Protein AF-A0A241VQU0-F1 (afdb_monomer_lite)

Sequence (97 aa):
MLIEFIQWITNLSDVANKSGFDTNIDIYENYFAKIDLDSKDYISQISFWENQNLYVAEILNIASGKTIYTQSGMYNGSSSFKDFFSVFLGILEIQIS

Structure (mmCIF, N/CA/C/O backbone):
data_AF-A0A241VQU0-F1
#
_entry.id   AF-A0A241VQU0-F1
#
loop_
_atom_site.group_PDB
_atom_site.id
_atom_site.type_symbol
_atom_site.label_atom_id
_atom_site.label_alt_id
_atom_site.label_comp_id
_atom_site.label_asym_id
_atom_site.label_entity_id
_atom_site.label_seq_id
_atom_site.pdbx_PDB_ins_code
_atom_site.Cartn_x
_atom_site.Cartn_y
_atom_site.Cartn_z
_atom_site.occupancy
_atom_site.B_iso_or_equiv
_atom_site.auth_seq_id
_atom_site.auth_comp_id
_atom_site.auth_asym_id
_atom_site.auth_atom_id
_atom_site.pdbx_PDB_model_num
ATOM 1 N N . MET A 1 1 ? 10.614 -0.716 -12.206 1.00 94.00 1 MET A N 1
ATOM 2 C CA . MET A 1 1 ? 9.931 0.035 -11.123 1.00 94.00 1 MET A CA 1
ATOM 3 C C . MET A 1 1 ? 9.481 -0.887 -10.000 1.00 94.00 1 MET A C 1
ATOM 5 O O . MET A 1 1 ? 9.557 -0.490 -8.843 1.0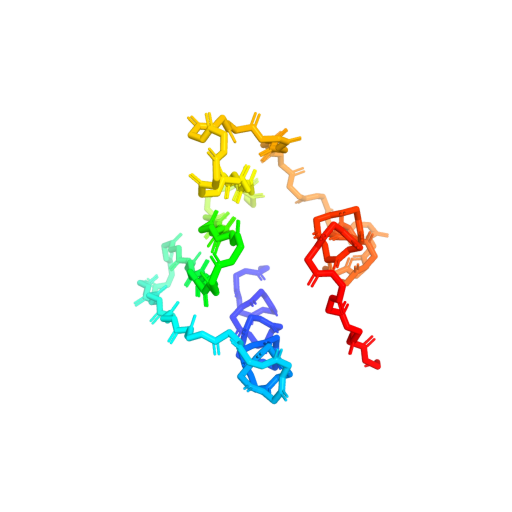0 94.00 1 MET A O 1
ATOM 9 N N . LEU A 1 2 ? 9.062 -2.123 -10.305 1.00 96.00 2 LEU A N 1
ATOM 10 C CA . LEU A 1 2 ? 8.632 -3.098 -9.301 1.00 96.00 2 LEU A CA 1
ATOM 11 C C . LEU A 1 2 ? 9.676 -3.351 -8.200 1.00 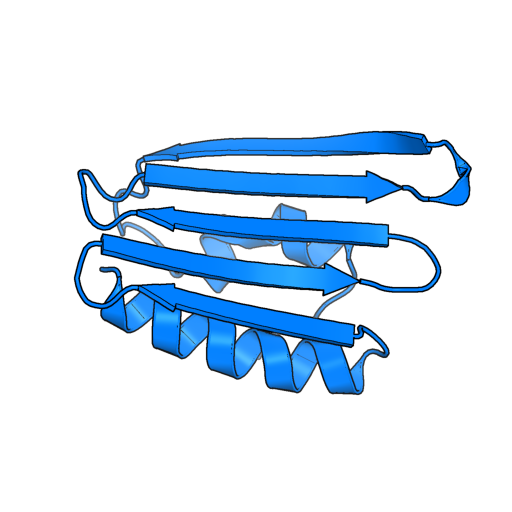96.00 2 LEU A C 1
ATOM 13 O O . LEU A 1 2 ? 9.300 -3.443 -7.042 1.00 96.00 2 LEU A O 1
ATOM 17 N N . ILE A 1 3 ? 10.976 -3.405 -8.517 1.00 96.00 3 ILE A N 1
ATOM 18 C CA . ILE A 1 3 ? 12.033 -3.589 -7.498 1.00 96.00 3 ILE A CA 1
ATOM 19 C C . ILE A 1 3 ? 12.035 -2.442 -6.473 1.00 96.00 3 ILE A C 1
ATOM 21 O O . ILE A 1 3 ? 12.093 -2.694 -5.272 1.00 96.00 3 ILE A O 1
ATOM 25 N N . GLU A 1 4 ? 11.932 -1.193 -6.932 1.00 96.00 4 GLU A N 1
ATOM 26 C CA . GLU A 1 4 ? 11.856 -0.018 -6.053 1.00 96.00 4 GLU A CA 1
ATOM 27 C C . GLU A 1 4 ? 10.573 -0.036 -5.219 1.00 96.00 4 GLU A C 1
ATOM 29 O O . GLU A 1 4 ? 10.597 0.280 -4.031 1.00 96.00 4 GLU A O 1
ATOM 34 N N . PHE A 1 5 ? 9.458 -0.462 -5.822 1.00 97.44 5 PHE A N 1
ATOM 35 C CA . PHE A 1 5 ? 8.199 -0.636 -5.108 1.00 97.44 5 PHE A CA 1
ATOM 36 C C . PHE A 1 5 ? 8.314 -1.711 -4.020 1.00 97.44 5 PHE A C 1
ATOM 38 O O . PHE A 1 5 ? 7.905 -1.461 -2.893 1.00 97.44 5 PHE A O 1
ATOM 45 N N . ILE A 1 6 ? 8.929 -2.864 -4.317 1.00 98.00 6 ILE A N 1
ATOM 46 C CA . ILE A 1 6 ? 9.171 -3.958 -3.360 1.00 98.00 6 ILE A CA 1
ATOM 47 C C . ILE A 1 6 ? 10.000 -3.463 -2.168 1.00 98.00 6 ILE A C 1
ATOM 49 O O . ILE A 1 6 ? 9.639 -3.698 -1.014 1.00 98.00 6 ILE A O 1
ATOM 53 N N . GLN A 1 7 ? 11.093 -2.743 -2.430 1.00 97.50 7 GLN A N 1
ATOM 54 C CA . GLN A 1 7 ? 11.921 -2.154 -1.374 1.00 97.50 7 GLN A CA 1
ATOM 55 C C . GLN A 1 7 ? 11.117 -1.170 -0.519 1.00 97.50 7 GLN A C 1
ATOM 57 O O . GLN A 1 7 ? 11.205 -1.188 0.711 1.00 97.50 7 GLN A O 1
ATOM 62 N N . TRP A 1 8 ? 10.297 -0.341 -1.164 1.00 97.75 8 TRP A N 1
ATOM 63 C CA . TRP A 1 8 ? 9.460 0.631 -0.480 1.00 97.75 8 TRP A CA 1
ATOM 64 C C . TRP A 1 8 ? 8.373 -0.022 0.386 1.00 97.75 8 TRP A C 1
ATOM 66 O O . TRP A 1 8 ? 8.270 0.337 1.558 1.00 97.75 8 TRP A O 1
ATOM 76 N N . ILE A 1 9 ? 7.616 -1.005 -0.123 1.00 97.94 9 ILE A N 1
ATOM 77 C CA . ILE A 1 9 ? 6.589 -1.699 0.676 1.00 97.94 9 ILE A CA 1
ATOM 78 C C . ILE A 1 9 ? 7.198 -2.512 1.823 1.00 97.94 9 ILE A C 1
ATOM 80 O O . ILE A 1 9 ? 6.577 -2.644 2.871 1.00 97.94 9 ILE A O 1
ATOM 84 N N . THR A 1 10 ? 8.432 -2.999 1.667 1.00 98.00 10 THR A N 1
ATOM 85 C CA . THR A 1 10 ? 9.154 -3.682 2.751 1.00 98.00 10 THR A CA 1
ATOM 86 C C . THR A 1 10 ? 9.442 -2.714 3.901 1.00 98.00 10 THR A C 1
ATOM 88 O O . THR A 1 10 ? 9.135 -3.016 5.050 1.00 98.00 10 THR A O 1
ATOM 91 N N . ASN A 1 11 ? 9.934 -1.507 3.598 1.00 97.50 11 ASN A N 1
ATOM 92 C CA . ASN A 1 11 ? 10.127 -0.460 4.607 1.00 97.50 11 ASN A CA 1
ATOM 93 C C . ASN A 1 11 ? 8.794 0.035 5.201 1.00 97.50 11 ASN A C 1
ATOM 95 O O . ASN A 1 11 ? 8.681 0.243 6.407 1.00 97.50 11 ASN A O 1
ATOM 99 N N . LEU A 1 12 ? 7.762 0.202 4.367 1.00 98.06 12 LEU A N 1
ATOM 100 C CA . LEU A 1 12 ? 6.418 0.562 4.823 1.00 98.06 12 LEU A CA 1
ATOM 101 C C . LEU A 1 12 ? 5.873 -0.469 5.815 1.00 98.06 12 LEU A C 1
ATOM 103 O O . LEU A 1 12 ? 5.331 -0.074 6.840 1.00 98.06 12 LEU A O 1
ATOM 107 N N . SER A 1 13 ? 6.057 -1.763 5.552 1.00 98.19 13 SER A N 1
ATOM 108 C CA . SER A 1 13 ? 5.642 -2.835 6.459 1.00 98.19 13 SER A CA 1
ATOM 109 C C . SER A 1 13 ? 6.288 -2.701 7.840 1.00 98.19 13 SER A C 1
ATOM 111 O O . SER A 1 13 ? 5.586 -2.724 8.851 1.00 98.19 13 SER A O 1
ATOM 113 N N . ASP A 1 14 ? 7.599 -2.455 7.908 1.00 97.25 14 ASP A N 1
ATOM 114 C CA . ASP A 1 14 ? 8.300 -2.250 9.182 1.00 97.25 14 ASP A CA 1
ATOM 115 C C . ASP A 1 14 ? 7.769 -1.039 9.966 1.00 97.25 14 ASP A C 1
ATOM 117 O O . ASP A 1 14 ? 7.708 -1.061 11.200 1.00 97.25 14 ASP A O 1
ATOM 121 N N . VAL A 1 15 ? 7.407 0.041 9.267 1.00 97.06 15 VAL A N 1
ATOM 122 C CA . VAL A 1 15 ? 6.835 1.252 9.876 1.00 97.06 15 VAL A CA 1
ATOM 123 C C . VAL A 1 15 ? 5.394 1.007 10.328 1.00 97.06 15 VAL A C 1
ATOM 125 O O . VAL A 1 15 ? 5.046 1.335 11.460 1.00 97.06 15 VAL A O 1
ATOM 128 N N . ALA A 1 16 ? 4.565 0.401 9.481 1.00 97.50 16 ALA A N 1
ATOM 129 C CA . ALA A 1 16 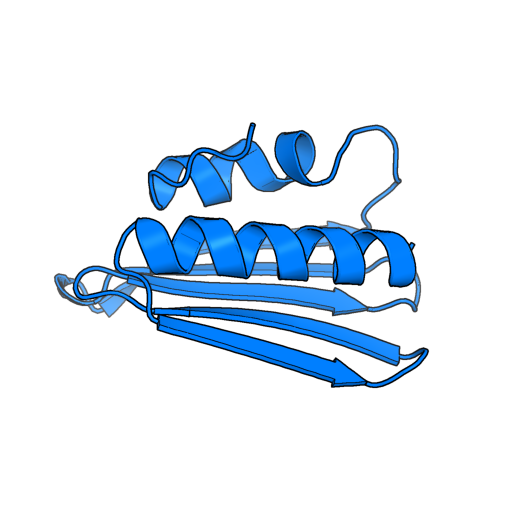? 3.159 0.138 9.759 1.00 97.50 16 ALA A CA 1
ATOM 130 C C . ALA A 1 16 ? 2.982 -0.835 10.936 1.00 97.50 16 ALA A C 1
ATOM 132 O O . ALA A 1 16 ? 2.175 -0.566 11.828 1.00 97.50 16 ALA A O 1
ATOM 133 N N . ASN A 1 17 ? 3.815 -1.880 11.016 1.00 97.38 17 ASN A N 1
ATOM 134 C CA . ASN A 1 17 ? 3.854 -2.799 12.157 1.00 97.38 17 ASN A CA 1
ATOM 135 C C . ASN A 1 17 ? 4.124 -2.068 13.483 1.00 97.38 17 ASN A C 1
ATOM 137 O O . ASN A 1 17 ? 3.481 -2.334 14.498 1.00 97.38 17 ASN A O 1
ATOM 141 N N . LYS A 1 18 ? 5.033 -1.082 13.487 1.00 95.94 18 LYS A N 1
ATOM 142 C CA . LYS A 1 18 ? 5.303 -0.248 14.677 1.00 95.94 18 LYS A CA 1
ATOM 143 C C . LYS A 1 18 ? 4.136 0.676 15.034 1.00 95.94 18 LYS A C 1
ATOM 145 O O . LYS A 1 18 ? 3.997 1.037 16.201 1.00 95.94 18 LYS A O 1
ATOM 150 N N . SER A 1 19 ? 3.305 1.029 14.057 1.00 94.56 19 SER A N 1
ATOM 151 C CA . SER A 1 19 ? 2.081 1.818 14.235 1.00 94.56 19 SER A CA 1
ATOM 152 C C . SER A 1 19 ? 0.844 0.973 14.575 1.00 94.56 19 SER A C 1
ATOM 154 O O . SER A 1 19 ? -0.247 1.525 14.698 1.00 94.56 19 SER A O 1
ATOM 156 N N . GLY A 1 20 ? 0.993 -0.343 14.767 1.00 95.88 20 GLY A N 1
ATOM 157 C CA . GLY A 1 20 ? -0.096 -1.229 15.187 1.00 95.88 20 GLY A CA 1
ATOM 158 C C . GLY A 1 20 ? -0.940 -1.804 14.048 1.00 95.88 20 GLY A C 1
ATOM 159 O O . GLY A 1 20 ? -2.061 -2.244 14.306 1.00 95.88 20 GLY A O 1
ATOM 160 N N . PHE A 1 21 ? -0.421 -1.798 12.819 1.00 98.12 21 PHE A N 1
ATOM 161 C CA . PHE A 1 21 ? -0.981 -2.580 11.719 1.00 98.12 21 PHE A CA 1
ATOM 162 C C . PHE A 1 21 ? -0.402 -3.998 11.729 1.00 98.12 21 PHE A C 1
ATOM 164 O O . PHE A 1 21 ? 0.756 -4.181 12.087 1.00 98.12 21 PHE A O 1
ATOM 171 N N . ASP A 1 22 ? -1.196 -4.979 11.322 1.00 98.38 22 ASP A N 1
ATOM 172 C CA . ASP A 1 22 ? -0.725 -6.271 10.835 1.00 98.38 22 ASP A CA 1
ATOM 173 C C . ASP A 1 22 ? -0.488 -6.155 9.327 1.00 98.38 22 ASP A C 1
ATOM 175 O O . ASP A 1 22 ? -1.276 -5.519 8.617 1.00 98.38 22 ASP A O 1
ATOM 179 N N . THR A 1 23 ? 0.615 -6.710 8.834 1.00 98.31 23 THR A N 1
ATOM 180 C CA . THR A 1 23 ? 1.027 -6.527 7.442 1.00 98.31 23 THR A CA 1
ATOM 181 C C . THR A 1 23 ? 1.339 -7.848 6.761 1.00 98.31 23 THR A C 1
ATOM 183 O O . THR A 1 23 ? 2.014 -8.722 7.306 1.00 98.31 23 THR A O 1
ATOM 186 N N . ASN A 1 24 ? 0.898 -7.971 5.511 1.00 98.62 24 ASN A N 1
ATOM 187 C CA . ASN A 1 24 ? 1.262 -9.083 4.641 1.00 98.62 24 ASN A CA 1
ATOM 188 C C . ASN A 1 24 ? 1.817 -8.544 3.323 1.00 98.62 24 ASN A C 1
ATOM 190 O O . ASN A 1 24 ? 1.250 -7.623 2.736 1.00 98.62 24 ASN A O 1
ATOM 194 N N . ILE A 1 25 ? 2.931 -9.108 2.857 1.00 98.50 25 ILE A N 1
ATOM 195 C CA . ILE A 1 25 ? 3.540 -8.748 1.576 1.00 98.50 25 ILE A CA 1
ATOM 196 C C . ILE A 1 25 ? 3.514 -9.972 0.665 1.00 98.50 25 ILE A C 1
ATOM 198 O O . ILE A 1 25 ? 4.156 -10.981 0.953 1.00 98.50 25 ILE A O 1
ATOM 202 N N . ASP A 1 26 ? 2.850 -9.831 -0.479 1.00 98.31 26 ASP A N 1
ATOM 203 C CA . ASP A 1 26 ? 2.852 -10.830 -1.542 1.00 98.31 26 ASP A CA 1
ATOM 204 C C . ASP A 1 26 ? 3.752 -10.348 -2.684 1.00 98.31 26 ASP A C 1
ATOM 206 O O . ASP A 1 26 ? 3.519 -9.287 -3.269 1.00 98.31 26 ASP A O 1
ATOM 210 N N . ILE A 1 27 ? 4.777 -11.130 -3.029 1.00 98.00 27 ILE A N 1
ATOM 211 C CA . ILE A 1 27 ? 5.692 -10.828 -4.137 1.00 98.00 27 ILE A CA 1
ATOM 212 C C . ILE A 1 27 ? 5.632 -11.961 -5.152 1.00 98.00 27 ILE A C 1
ATOM 214 O O . ILE A 1 27 ? 5.917 -13.115 -4.838 1.00 98.00 27 ILE A O 1
ATOM 218 N N . TYR A 1 28 ? 5.325 -11.601 -6.393 1.00 95.38 28 TYR A N 1
ATOM 219 C CA . TYR A 1 28 ? 5.431 -12.480 -7.547 1.00 95.38 28 TYR A CA 1
ATOM 220 C C . TYR A 1 28 ? 6.497 -11.901 -8.464 1.00 95.38 28 TYR A C 1
ATOM 222 O O . TYR A 1 28 ? 6.272 -10.901 -9.155 1.00 95.38 28 TYR A O 1
ATOM 230 N N . GLU A 1 29 ? 7.680 -12.515 -8.421 1.00 85.69 29 GLU A N 1
ATOM 231 C CA . GLU A 1 29 ? 8.872 -12.031 -9.115 1.00 85.69 29 GLU A CA 1
ATOM 232 C C . GLU A 1 29 ? 8.573 -11.680 -10.578 1.00 85.69 29 GLU A C 1
ATOM 234 O O . GLU A 1 29 ? 7.985 -12.465 -11.322 1.00 85.69 29 GLU A O 1
ATOM 239 N N . ASN A 1 30 ? 8.994 -10.481 -10.991 1.00 87.88 30 ASN A N 1
ATOM 240 C CA . ASN A 1 30 ? 8.816 -9.932 -12.342 1.00 87.88 30 ASN A CA 1
ATOM 241 C C . ASN A 1 30 ? 7.360 -9.726 -12.806 1.00 87.88 30 ASN A C 1
ATOM 243 O O . ASN A 1 30 ? 7.150 -9.407 -13.976 1.00 87.88 30 ASN A O 1
ATOM 247 N N . TYR A 1 31 ? 6.360 -9.880 -11.930 1.00 94.62 31 TYR A N 1
ATOM 248 C CA . TYR A 1 31 ? 4.953 -9.701 -12.296 1.00 94.62 31 TYR A CA 1
ATOM 249 C C . TYR A 1 31 ? 4.256 -8.625 -11.460 1.00 94.62 31 TYR A C 1
ATOM 251 O O . TYR A 1 31 ? 3.832 -7.606 -12.014 1.00 94.62 31 TYR A O 1
ATOM 259 N N . PHE A 1 32 ? 4.156 -8.811 -10.143 1.00 96.62 32 PHE A N 1
ATOM 260 C CA . PHE A 1 32 ? 3.534 -7.829 -9.255 1.00 96.62 32 PHE A CA 1
ATOM 261 C C . PHE A 1 32 ? 4.018 -7.972 -7.815 1.00 96.62 32 PHE A C 1
ATOM 263 O O . PHE A 1 32 ? 4.554 -9.008 -7.419 1.00 96.62 32 PHE A O 1
ATOM 270 N N . ALA A 1 33 ? 3.787 -6.931 -7.026 1.00 98.38 33 ALA A N 1
ATOM 271 C CA . ALA A 1 33 ? 3.883 -6.991 -5.579 1.00 98.38 33 ALA A CA 1
ATOM 272 C C . ALA A 1 33 ? 2.680 -6.291 -4.950 1.00 98.38 33 ALA A C 1
ATOM 274 O O . ALA A 1 33 ? 2.111 -5.358 -5.527 1.00 98.38 33 ALA A O 1
ATOM 275 N N . LYS A 1 34 ? 2.291 -6.751 -3.767 1.00 98.62 34 LYS A N 1
ATOM 276 C CA . LYS A 1 34 ? 1.188 -6.204 -2.986 1.00 98.62 34 LYS A CA 1
ATOM 277 C C . LYS A 1 34 ? 1.590 -6.126 -1.520 1.00 98.62 34 LYS A C 1
ATOM 279 O O . LYS A 1 34 ? 2.307 -6.996 -1.034 1.00 98.62 34 LYS A O 1
ATOM 284 N N . ILE A 1 35 ? 1.100 -5.102 -0.837 1.00 98.75 35 ILE A N 1
ATOM 285 C CA . ILE A 1 35 ? 1.073 -5.037 0.621 1.00 98.75 35 ILE A CA 1
ATOM 286 C C . ILE A 1 35 ? -0.371 -4.897 1.093 1.00 98.75 35 ILE A C 1
ATOM 288 O O . ILE A 1 35 ? -1.101 -4.050 0.576 1.00 98.75 35 ILE A O 1
ATOM 292 N N . ASP A 1 36 ? -0.749 -5.719 2.065 1.00 98.75 36 ASP A N 1
ATOM 293 C CA . ASP A 1 36 ? -1.961 -5.581 2.866 1.00 98.75 36 ASP A CA 1
ATOM 294 C C . ASP A 1 36 ? -1.577 -4.975 4.228 1.00 98.75 36 ASP A C 1
ATOM 296 O O . ASP A 1 36 ? -0.522 -5.297 4.785 1.00 98.75 36 ASP A O 1
ATOM 300 N N . LEU A 1 37 ? -2.406 -4.064 4.732 1.00 98.50 37 LEU A N 1
ATOM 301 C CA . LEU A 1 37 ? -2.218 -3.305 5.965 1.00 98.50 37 LEU A CA 1
ATOM 302 C C . LEU A 1 37 ? -3.546 -3.301 6.734 1.00 98.50 37 LEU A C 1
ATOM 304 O O . LEU A 1 37 ? -4.463 -2.537 6.401 1.00 98.50 37 LEU A O 1
ATOM 308 N N . ASP A 1 38 ? -3.623 -4.114 7.782 1.00 97.88 38 ASP A N 1
ATOM 309 C CA . ASP A 1 38 ? -4.831 -4.316 8.576 1.00 97.88 38 ASP A CA 1
ATOM 310 C C . ASP A 1 38 ? -4.661 -3.757 9.987 1.00 97.88 38 ASP A C 1
ATOM 312 O O . ASP A 1 38 ? -3.642 -3.934 10.641 1.00 97.88 38 ASP A O 1
ATOM 316 N N . SER A 1 39 ? -5.675 -3.071 10.495 1.00 97.56 39 SER A N 1
ATOM 317 C CA . SER A 1 39 ? -5.719 -2.583 11.872 1.00 97.56 39 SER A CA 1
ATOM 318 C C . SER A 1 39 ? -7.121 -2.758 12.447 1.00 97.56 39 SER A C 1
ATOM 320 O O . SER A 1 39 ? -8.032 -3.264 11.796 1.00 97.56 39 SER A O 1
ATOM 322 N N . LYS A 1 40 ? -7.330 -2.298 13.683 1.00 97.00 40 LYS A N 1
ATOM 323 C CA . LYS A 1 40 ? -8.664 -2.286 14.303 1.00 97.00 40 LYS A CA 1
ATOM 324 C C . LYS A 1 40 ? -9.675 -1.396 13.555 1.00 97.00 40 LYS A C 1
ATOM 326 O O . LYS A 1 40 ? -10.876 -1.619 13.680 1.00 97.00 40 LYS A O 1
ATOM 331 N N . ASP A 1 41 ? -9.194 -0.382 12.830 1.00 97.75 41 ASP A N 1
ATOM 332 C CA . ASP A 1 41 ? -10.030 0.655 12.212 1.00 97.75 41 ASP A CA 1
ATOM 333 C C . ASP A 1 41 ? -10.136 0.490 10.686 1.00 97.75 41 ASP A C 1
ATOM 335 O O . ASP A 1 41 ? -11.157 0.859 10.089 1.00 97.75 41 ASP A O 1
ATOM 339 N N . TYR A 1 42 ? -9.107 -0.089 10.057 1.00 98.19 42 TYR A N 1
ATOM 340 C CA . TYR A 1 42 ? -8.953 -0.132 8.604 1.00 98.19 42 TYR A CA 1
ATOM 341 C C . TYR A 1 42 ? -8.490 -1.498 8.097 1.00 98.19 42 TYR A C 1
ATOM 343 O O . TYR A 1 42 ? -7.640 -2.125 8.719 1.00 98.19 42 TYR A O 1
ATOM 351 N N . ILE A 1 43 ? -8.999 -1.886 6.929 1.00 98.31 43 ILE A N 1
ATOM 352 C CA . ILE A 1 43 ? -8.410 -2.903 6.045 1.00 98.31 43 ILE A CA 1
ATOM 353 C C . ILE A 1 43 ? -7.942 -2.153 4.805 1.00 98.31 43 ILE A C 1
ATOM 355 O O . ILE A 1 43 ? -8.717 -1.385 4.225 1.00 98.31 43 ILE A O 1
ATOM 359 N N . SER A 1 44 ? -6.685 -2.311 4.407 1.00 98.62 44 SER A N 1
ATOM 360 C CA . SER A 1 44 ? -6.143 -1.537 3.290 1.00 98.62 44 SER A CA 1
ATOM 361 C C . SER A 1 44 ? -5.073 -2.280 2.514 1.00 98.62 44 SER A C 1
ATOM 363 O O . SER A 1 44 ? -4.438 -3.193 3.027 1.00 98.62 44 SER A O 1
ATOM 365 N N . GLN A 1 45 ? -4.881 -1.890 1.257 1.00 98.75 45 GLN A N 1
ATOM 366 C CA . GLN A 1 45 ? -3.906 -2.535 0.387 1.00 98.75 45 GLN A CA 1
ATOM 367 C C . GLN A 1 45 ? -3.328 -1.582 -0.656 1.00 98.75 45 GLN A C 1
ATOM 369 O O . GLN A 1 45 ? -3.987 -0.631 -1.087 1.00 98.75 45 GLN A O 1
ATOM 374 N N . ILE A 1 46 ? -2.120 -1.903 -1.120 1.00 98.69 46 ILE A N 1
ATOM 375 C C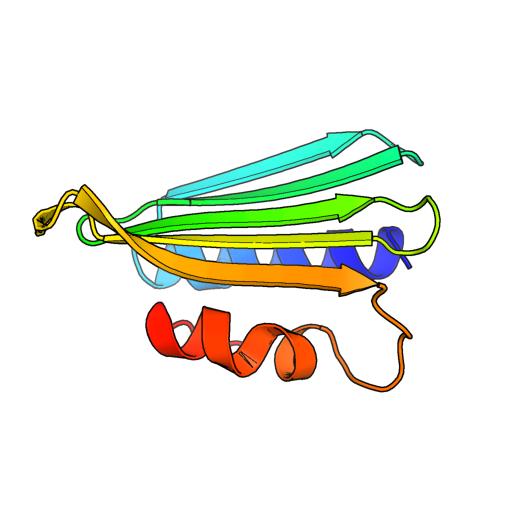A . ILE A 1 46 ? -1.513 -1.335 -2.327 1.00 98.69 46 ILE A CA 1
ATOM 376 C C . ILE A 1 46 ? -0.984 -2.487 -3.179 1.00 98.69 46 ILE A C 1
ATOM 378 O O . ILE A 1 46 ? -0.152 -3.264 -2.723 1.00 98.69 46 ILE A O 1
ATOM 382 N N . SER A 1 47 ? -1.440 -2.577 -4.425 1.00 98.50 47 SER A N 1
ATOM 383 C CA . SER A 1 47 ? -0.941 -3.509 -5.442 1.00 98.50 47 SER A CA 1
ATOM 384 C C . SER A 1 47 ? -0.242 -2.746 -6.561 1.00 98.50 47 SER A C 1
ATOM 386 O O . SER A 1 47 ? -0.726 -1.695 -6.986 1.00 98.50 47 SER A O 1
ATOM 388 N N . PHE A 1 48 ? 0.863 -3.291 -7.065 1.00 98.44 48 PHE A N 1
ATOM 389 C CA . PHE A 1 48 ? 1.638 -2.725 -8.166 1.00 98.44 48 PHE A CA 1
ATOM 390 C C . PHE A 1 48 ? 2.076 -3.819 -9.140 1.00 98.44 48 PHE A C 1
ATOM 392 O O . PHE A 1 48 ? 2.696 -4.802 -8.731 1.00 98.44 48 PHE A O 1
ATOM 399 N N . TRP A 1 49 ? 1.809 -3.630 -10.430 1.00 97.94 49 TRP A N 1
ATOM 400 C CA . TRP A 1 49 ? 2.168 -4.554 -11.506 1.00 97.94 49 TRP A CA 1
ATOM 401 C C . TRP A 1 49 ? 3.280 -3.962 -12.372 1.00 97.94 49 TRP A C 1
ATOM 403 O O . TRP A 1 49 ? 3.205 -2.805 -12.785 1.00 97.94 49 TRP A O 1
ATOM 413 N N . GLU A 1 50 ? 4.287 -4.771 -12.714 1.00 94.69 50 GLU A N 1
ATOM 414 C CA . GLU A 1 50 ? 5.392 -4.329 -13.585 1.00 94.69 50 GLU A CA 1
ATOM 415 C C . GLU A 1 50 ? 4.890 -3.995 -15.001 1.00 94.69 50 GLU A C 1
ATOM 417 O O . GLU A 1 50 ? 5.411 -3.096 -15.660 1.00 94.69 50 GLU A O 1
ATOM 422 N N . ASN A 1 51 ? 3.824 -4.660 -15.464 1.00 91.75 51 ASN A N 1
ATOM 423 C CA . ASN A 1 51 ? 3.201 -4.330 -16.742 1.00 91.75 51 ASN A CA 1
ATOM 424 C C . ASN A 1 51 ? 2.595 -2.918 -16.696 1.00 91.75 51 ASN A C 1
ATOM 426 O O . ASN A 1 51 ? 1.570 -2.696 -16.054 1.00 91.75 51 ASN A O 1
ATOM 430 N N . GLN A 1 52 ? 3.228 -1.984 -17.408 1.00 92.81 52 GLN A N 1
ATOM 431 C CA . GLN A 1 52 ? 2.843 -0.568 -17.489 1.00 92.81 52 GLN A CA 1
ATOM 432 C C . GLN A 1 52 ? 2.834 0.177 -16.143 1.00 92.81 52 GLN A C 1
ATOM 434 O O . GLN A 1 52 ? 2.204 1.230 -16.042 1.00 92.81 52 GLN A O 1
ATOM 439 N N . ASN A 1 53 ? 3.548 -0.326 -15.125 1.00 95.81 53 ASN A N 1
ATOM 440 C CA . ASN A 1 53 ? 3.593 0.277 -13.787 1.00 95.81 53 ASN A CA 1
ATOM 441 C C . ASN A 1 53 ? 2.188 0.557 -13.222 1.00 95.81 53 ASN A C 1
ATOM 443 O O . ASN A 1 53 ? 1.932 1.622 -12.648 1.00 95.81 53 ASN A O 1
ATOM 447 N N . LEU A 1 54 ? 1.245 -0.354 -13.470 1.00 97.56 54 LEU A N 1
ATOM 448 C CA . LEU A 1 54 ? -0.128 -0.202 -13.005 1.00 97.56 54 LEU A CA 1
ATOM 449 C C . LEU A 1 54 ? -0.179 -0.336 -11.487 1.00 97.56 54 LEU A C 1
ATOM 451 O O . LEU A 1 54 ? 0.575 -1.113 -10.905 1.00 97.56 54 LEU A O 1
ATOM 455 N N . TYR A 1 55 ? -1.097 0.382 -10.852 1.00 98.25 55 TYR A N 1
ATOM 456 C CA . TYR A 1 55 ? -1.319 0.269 -9.418 1.00 98.25 55 TYR A CA 1
ATOM 457 C C . TYR A 1 55 ? -2.797 0.362 -9.047 1.00 98.25 55 TYR A C 1
ATOM 459 O O . TYR A 1 55 ? -3.613 0.938 -9.775 1.00 98.25 55 TYR A O 1
ATOM 467 N N . VAL A 1 56 ? -3.107 -0.176 -7.870 1.00 98.50 56 VAL A N 1
ATOM 468 C CA . VAL A 1 56 ? -4.379 -0.018 -7.164 1.00 98.50 56 VAL A CA 1
ATOM 469 C C . VAL A 1 56 ? -4.068 0.182 -5.684 1.00 98.50 56 VAL A C 1
ATOM 471 O O . VAL A 1 56 ? -3.266 -0.560 -5.125 1.00 98.50 56 VAL A O 1
ATOM 474 N N . ALA A 1 57 ? -4.708 1.158 -5.051 1.00 98.62 57 ALA A N 1
ATOM 475 C CA . ALA A 1 57 ? -4.666 1.389 -3.614 1.00 98.62 57 ALA A CA 1
ATOM 476 C C . ALA A 1 57 ? -6.093 1.564 -3.078 1.00 98.62 57 ALA A C 1
ATOM 478 O O . ALA A 1 57 ? -6.897 2.279 -3.681 1.00 98.62 57 ALA A O 1
ATOM 479 N N . GLU A 1 58 ? -6.412 0.915 -1.962 1.00 98.81 58 GLU A N 1
ATOM 480 C CA . GLU A 1 58 ? -7.758 0.911 -1.378 1.00 98.81 58 GLU A CA 1
ATOM 481 C C . GLU A 1 58 ? -7.710 0.932 0.153 1.00 98.81 58 GLU A C 1
ATOM 483 O O . GLU A 1 58 ? -6.853 0.289 0.754 1.00 98.81 58 GLU A O 1
ATOM 488 N N . ILE A 1 59 ? -8.649 1.656 0.773 1.00 98.75 59 ILE A N 1
ATOM 489 C CA . ILE A 1 59 ? -8.877 1.650 2.223 1.00 98.75 59 ILE A CA 1
ATOM 490 C C . ILE A 1 59 ? -10.365 1.432 2.502 1.00 98.75 59 ILE A C 1
ATOM 492 O O . ILE A 1 59 ? -11.218 2.224 2.083 1.00 98.75 59 ILE A O 1
ATOM 496 N N . LEU A 1 60 ? -10.660 0.397 3.281 1.00 98.69 60 LEU A N 1
ATOM 497 C CA . LEU A 1 60 ? -11.962 0.081 3.849 1.00 98.69 60 LEU A CA 1
ATOM 498 C C . LEU A 1 60 ? -11.977 0.470 5.333 1.00 98.69 60 LEU A C 1
ATOM 500 O O . LEU A 1 60 ? -11.119 0.044 6.101 1.00 98.69 60 LEU A O 1
ATOM 504 N N . ASN A 1 61 ? -12.976 1.242 5.762 1.00 98.25 61 ASN A N 1
ATOM 505 C CA . ASN A 1 61 ? -13.213 1.497 7.182 1.00 98.25 61 ASN A CA 1
ATOM 506 C C . ASN A 1 61 ? -14.085 0.384 7.783 1.00 98.25 61 ASN A C 1
ATOM 508 O O . ASN A 1 61 ? -15.222 0.185 7.348 1.00 98.25 61 ASN A O 1
ATOM 512 N N . ILE A 1 62 ? -13.576 -0.300 8.810 1.00 97.75 62 ILE A N 1
ATOM 513 C CA . ILE A 1 62 ? -14.220 -1.487 9.397 1.00 97.75 62 ILE A CA 1
ATOM 514 C C . ILE A 1 62 ? -15.557 -1.129 10.054 1.00 97.75 62 ILE A C 1
ATOM 516 O O . ILE A 1 62 ? -16.558 -1.806 9.830 1.00 97.75 62 ILE A O 1
ATOM 520 N N . ALA A 1 63 ? -15.600 -0.039 10.825 1.00 97.75 63 ALA A N 1
ATOM 521 C CA . ALA A 1 63 ? -16.791 0.350 11.582 1.00 97.75 63 ALA A CA 1
ATOM 522 C C . ALA A 1 63 ? -17.999 0.661 10.681 1.00 97.75 63 ALA A C 1
ATOM 524 O O . ALA A 1 63 ? -19.136 0.340 11.022 1.00 97.75 63 ALA A O 1
ATOM 525 N N . SER A 1 64 ? -17.757 1.299 9.534 1.00 97.75 64 SER A N 1
ATOM 526 C CA . SER A 1 64 ? -18.809 1.657 8.577 1.00 97.75 64 SER A CA 1
ATOM 527 C C . SER A 1 64 ? -19.031 0.619 7.477 1.00 97.75 64 SER A C 1
ATOM 529 O O . SER A 1 64 ? -20.060 0.678 6.801 1.00 97.75 64 SER A O 1
ATOM 531 N N . GLY A 1 65 ? -18.078 -0.294 7.268 1.00 97.19 65 GLY A N 1
ATOM 532 C CA . GLY A 1 65 ? -18.079 -1.247 6.158 1.00 97.19 65 GLY A CA 1
ATOM 533 C C . GLY A 1 65 ? -17.971 -0.588 4.778 1.00 97.19 65 GLY A C 1
ATOM 534 O O . GLY A 1 65 ? -18.411 -1.174 3.791 1.00 97.19 65 GLY A O 1
ATOM 535 N N . LYS A 1 66 ? -17.454 0.645 4.693 1.00 98.25 66 LYS A N 1
ATOM 536 C CA . LYS A 1 66 ? -17.370 1.414 3.442 1.00 98.25 66 LYS A CA 1
ATOM 537 C C . LYS A 1 66 ? -15.930 1.610 2.995 1.00 98.25 66 LYS A C 1
ATOM 539 O O . LYS A 1 66 ? -15.059 1.911 3.812 1.00 98.25 66 LYS A O 1
ATOM 544 N N . THR A 1 67 ? -15.710 1.536 1.684 1.00 98.38 67 THR A N 1
ATOM 545 C CA . THR A 1 67 ? -14.471 2.004 1.057 1.00 98.38 67 THR A CA 1
ATOM 546 C C . THR A 1 67 ? -14.427 3.525 1.161 1.00 98.38 67 THR A C 1
ATOM 548 O O . THR A 1 67 ? -15.311 4.214 0.649 1.00 98.38 67 THR A O 1
ATOM 551 N N . ILE A 1 68 ? -13.419 4.046 1.857 1.00 98.19 68 ILE A N 1
ATOM 552 C CA . ILE A 1 68 ? -13.229 5.487 2.087 1.00 98.19 68 ILE A CA 1
ATOM 553 C C . ILE A 1 68 ? -12.155 6.087 1.179 1.00 98.19 68 ILE A C 1
ATOM 555 O O . ILE A 1 68 ? -12.078 7.305 1.037 1.00 98.19 68 ILE A O 1
ATOM 559 N N . TYR A 1 69 ? -11.350 5.240 0.540 1.00 98.56 69 TYR A N 1
ATOM 560 C CA . TYR A 1 69 ? -10.356 5.646 -0.440 1.00 98.56 69 TYR A CA 1
ATOM 561 C C . TYR A 1 69 ? -10.172 4.545 -1.480 1.00 98.56 69 TYR A C 1
ATOM 563 O O . TYR A 1 69 ? -10.041 3.373 -1.136 1.00 98.56 69 TYR A O 1
ATOM 571 N N . THR A 1 70 ? -10.137 4.938 -2.749 1.00 98.31 70 THR A N 1
ATOM 572 C CA . THR A 1 70 ? -9.719 4.079 -3.853 1.00 98.31 70 THR A CA 1
ATOM 573 C C . THR A 1 70 ? -8.993 4.926 -4.888 1.00 98.31 70 THR A C 1
ATOM 575 O O . THR A 1 70 ? -9.451 6.013 -5.252 1.00 98.31 70 THR A O 1
ATOM 578 N N . GLN A 1 71 ? -7.844 4.448 -5.349 1.00 98.44 71 GLN A N 1
ATOM 579 C CA . GLN A 1 71 ? -7.099 5.076 -6.427 1.00 98.44 71 GLN A CA 1
ATOM 580 C C . GLN A 1 71 ? -6.434 4.000 -7.277 1.00 98.44 71 GLN A C 1
ATOM 582 O O . GLN A 1 71 ? -5.870 3.041 -6.759 1.00 98.44 71 GLN A O 1
ATOM 587 N N . SER A 1 72 ? -6.485 4.160 -8.594 1.00 98.06 72 SER A N 1
ATOM 588 C CA . SER A 1 72 ? -5.808 3.273 -9.534 1.00 98.06 72 SER A CA 1
ATOM 589 C C . SER A 1 72 ? -5.340 4.046 -10.757 1.00 98.06 72 SER A C 1
ATOM 591 O O . SER A 1 72 ? -5.835 5.140 -11.043 1.00 98.06 72 SER A O 1
ATOM 593 N N . GLY A 1 73 ? -4.366 3.492 -11.470 1.00 97.81 73 GLY A N 1
ATOM 594 C CA . GLY A 1 73 ? -3.824 4.110 -12.672 1.00 97.81 73 GLY A CA 1
ATOM 595 C C . GLY A 1 73 ? -2.440 3.585 -13.018 1.00 97.81 73 GLY A C 1
ATOM 596 O O . GLY A 1 73 ? -2.076 2.472 -12.648 1.00 97.81 73 GLY A O 1
ATOM 597 N N . MET A 1 74 ? -1.670 4.410 -13.724 1.00 97.94 74 MET A N 1
ATOM 598 C CA . MET A 1 74 ? -0.268 4.150 -14.051 1.00 97.94 74 MET A CA 1
ATOM 599 C C . MET A 1 74 ? 0.633 5.051 -13.216 1.00 97.94 74 MET A C 1
ATOM 601 O O . MET A 1 74 ? 0.417 6.264 -13.148 1.00 97.94 74 MET A O 1
ATOM 605 N N . TYR A 1 75 ? 1.672 4.470 -12.630 1.00 97.06 75 TYR A N 1
ATOM 606 C CA . TYR A 1 75 ? 2.732 5.222 -11.985 1.00 97.06 75 TYR A CA 1
ATOM 607 C C . TYR A 1 75 ? 3.802 5.610 -13.008 1.00 97.06 75 TYR A C 1
ATOM 609 O O . TYR A 1 75 ? 4.465 4.764 -13.610 1.00 97.06 75 TYR A O 1
ATOM 617 N N . ASN A 1 76 ? 3.976 6.912 -13.213 1.00 94.06 76 ASN A N 1
ATOM 618 C CA . ASN A 1 76 ? 4.901 7.462 -14.207 1.00 94.06 76 ASN A CA 1
ATOM 619 C C . ASN A 1 76 ? 6.339 7.650 -13.679 1.00 94.06 76 ASN A C 1
ATOM 621 O O . ASN A 1 76 ? 7.206 8.056 -14.448 1.00 94.06 76 ASN A O 1
ATOM 625 N N . GLY A 1 77 ? 6.588 7.398 -12.387 1.00 92.62 77 GLY A N 1
ATOM 626 C CA . GLY A 1 77 ? 7.902 7.564 -11.758 1.00 92.62 77 GLY A CA 1
ATOM 627 C C . GLY A 1 77 ? 8.362 9.016 -11.568 1.00 92.62 77 GLY A C 1
ATOM 628 O O . GLY A 1 77 ? 9.544 9.238 -11.334 1.00 92.62 77 GLY A O 1
ATOM 629 N N . SER A 1 78 ? 7.476 10.018 -11.676 1.00 92.44 78 SER A N 1
ATOM 630 C CA . SER A 1 78 ? 7.870 11.432 -11.536 1.00 92.44 78 SER A CA 1
ATOM 631 C C . SER A 1 78 ? 8.047 11.908 -10.086 1.00 92.44 78 SER A C 1
ATOM 633 O O . SER A 1 78 ? 8.500 13.028 -9.866 1.00 92.44 78 SER A O 1
ATOM 635 N N . SER A 1 79 ? 7.661 11.097 -9.102 1.00 95.56 79 SER A N 1
ATOM 636 C CA . SER A 1 79 ? 7.784 11.378 -7.665 1.00 95.56 79 SER A CA 1
ATOM 637 C C . SER A 1 79 ? 8.341 10.153 -6.936 1.00 95.56 79 SER A C 1
ATOM 639 O O . SER A 1 79 ? 8.589 9.132 -7.567 1.00 95.56 79 SER A O 1
ATOM 641 N N . SER A 1 80 ? 8.547 10.227 -5.620 1.00 96.88 80 SER A N 1
ATOM 642 C CA . SER A 1 80 ? 8.776 9.017 -4.817 1.00 96.88 80 SER A CA 1
ATOM 643 C C . SER A 1 80 ? 7.450 8.283 -4.560 1.00 96.88 80 SER A C 1
ATOM 645 O O . SER A 1 80 ? 6.381 8.898 -4.620 1.00 96.88 80 SER A O 1
ATOM 647 N N . PHE A 1 81 ? 7.493 6.989 -4.214 1.00 97.44 81 PHE A N 1
ATOM 648 C CA . PHE A 1 81 ? 6.286 6.252 -3.806 1.00 97.44 81 PHE A CA 1
ATOM 649 C C . PHE A 1 81 ? 5.653 6.827 -2.534 1.00 97.44 81 PHE A C 1
ATOM 651 O O . PHE A 1 81 ? 4.431 6.878 -2.428 1.00 97.44 81 PHE A O 1
ATOM 658 N N . LYS A 1 82 ? 6.474 7.327 -1.601 1.00 96.88 82 LYS A N 1
ATOM 659 C CA . LYS A 1 82 ? 6.012 8.029 -0.395 1.00 96.88 82 LYS A CA 1
ATOM 660 C C . LYS A 1 82 ? 5.160 9.247 -0.756 1.00 96.88 82 LYS A C 1
ATOM 662 O O . LYS A 1 82 ? 4.074 9.409 -0.209 1.00 96.88 82 LYS A O 1
ATOM 667 N N . ASP A 1 83 ? 5.632 10.078 -1.684 1.00 97.00 83 ASP A N 1
ATOM 668 C CA . ASP A 1 83 ? 4.896 11.276 -2.100 1.00 97.00 83 ASP A CA 1
ATOM 669 C C . ASP A 1 83 ? 3.650 10.905 -2.910 1.00 97.00 83 ASP A C 1
ATOM 671 O O . ASP A 1 83 ? 2.573 11.465 -2.698 1.00 97.00 83 ASP A O 1
ATOM 675 N N . PHE A 1 84 ? 3.783 9.916 -3.798 1.00 97.81 84 PHE A N 1
ATOM 676 C CA . PHE A 1 84 ? 2.700 9.441 -4.654 1.00 97.81 84 PHE A CA 1
ATOM 677 C C . PHE A 1 84 ? 1.526 8.860 -3.853 1.00 97.81 84 PHE A C 1
ATOM 679 O O . PHE A 1 84 ? 0.373 9.176 -4.137 1.00 97.81 84 PHE A O 1
ATOM 686 N N . PHE A 1 85 ? 1.813 8.067 -2.816 1.00 97.62 85 PHE A N 1
ATOM 687 C CA . PHE A 1 85 ? 0.818 7.461 -1.926 1.00 97.62 85 PHE A CA 1
ATOM 688 C C . PHE A 1 85 ? 0.569 8.275 -0.644 1.00 97.62 85 PHE A C 1
ATOM 690 O O . PHE A 1 85 ? -0.009 7.764 0.313 1.00 97.62 85 PHE A O 1
ATOM 697 N N . SER A 1 86 ? 0.958 9.552 -0.603 1.00 97.25 86 SER A N 1
ATOM 698 C CA . SER A 1 86 ? 0.861 10.385 0.607 1.00 97.25 86 SER A CA 1
ATOM 699 C C . SER A 1 86 ? -0.563 10.532 1.155 1.00 97.25 86 SER A C 1
ATOM 701 O O . SER A 1 86 ? -0.745 10.525 2.369 1.00 97.25 86 SER A O 1
ATOM 703 N N . VAL A 1 87 ? -1.585 10.607 0.294 1.00 98.12 87 VAL A N 1
ATOM 704 C CA . VAL A 1 87 ? -2.995 10.658 0.729 1.00 98.12 87 VAL A CA 1
ATOM 705 C C . VAL A 1 87 ? -3.411 9.345 1.394 1.00 98.12 87 VAL A C 1
ATOM 707 O O . VAL A 1 87 ? -4.007 9.373 2.467 1.00 98.12 87 VAL A O 1
ATOM 710 N N . PHE A 1 88 ? -3.060 8.206 0.789 1.00 98.25 88 PHE A N 1
ATOM 711 C CA . PHE A 1 88 ? -3.310 6.878 1.356 1.00 98.25 88 PHE A CA 1
ATOM 712 C C . PHE A 1 88 ? -2.649 6.744 2.735 1.00 98.25 88 PHE A C 1
ATOM 714 O O . PHE A 1 88 ? -3.314 6.416 3.714 1.00 98.25 88 PHE A O 1
ATOM 721 N N . LEU A 1 89 ? -1.361 7.090 2.833 1.00 98.00 89 LEU A N 1
ATOM 722 C CA . LEU A 1 89 ? -0.604 7.041 4.087 1.00 98.00 89 LEU A CA 1
ATOM 723 C C . LEU A 1 89 ? -1.155 8.011 5.140 1.00 98.00 89 LEU A C 1
ATOM 725 O O . LEU A 1 89 ? -1.195 7.675 6.319 1.00 98.00 89 LEU A O 1
ATOM 729 N N . GLY A 1 90 ? -1.609 9.193 4.715 1.00 97.69 90 GLY A N 1
ATOM 730 C CA . GLY A 1 90 ? -2.205 10.196 5.590 1.00 97.69 90 GLY A CA 1
ATOM 731 C C . GLY A 1 90 ? -3.518 9.735 6.222 1.00 97.69 90 GLY A C 1
ATOM 732 O O . GLY A 1 90 ? -3.726 9.983 7.404 1.00 97.69 90 GLY A O 1
ATOM 733 N N . ILE A 1 91 ? -4.371 9.024 5.474 1.00 97.81 91 ILE A N 1
ATOM 734 C CA . ILE A 1 91 ? -5.616 8.439 6.007 1.00 97.81 91 ILE A CA 1
ATOM 735 C C . ILE A 1 91 ? -5.314 7.357 7.052 1.00 97.81 91 ILE A C 1
ATOM 737 O O . ILE A 1 91 ? -6.015 7.266 8.056 1.00 97.81 91 ILE A O 1
ATOM 741 N N . LEU A 1 92 ? -4.269 6.558 6.826 1.00 97.44 92 LEU A N 1
ATOM 742 C CA . LEU A 1 92 ? -3.827 5.512 7.754 1.00 97.44 92 LEU A CA 1
ATOM 743 C C . LEU A 1 92 ? -2.958 6.040 8.909 1.00 97.44 92 LEU A C 1
ATOM 745 O O . LEU A 1 92 ? -2.544 5.258 9.759 1.00 97.44 92 LEU A O 1
ATOM 749 N N . GLU A 1 93 ? -2.652 7.341 8.927 1.00 96.06 93 GLU A N 1
ATOM 750 C CA . GLU A 1 93 ? -1.758 7.991 9.895 1.00 96.06 93 GLU A CA 1
ATOM 751 C C . GLU A 1 93 ? -0.337 7.376 9.952 1.00 96.06 93 G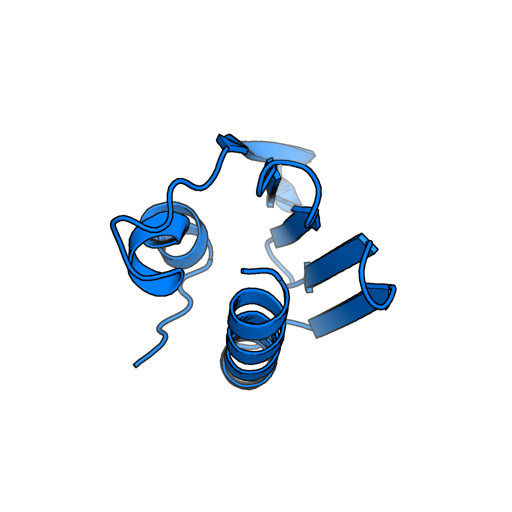LU A C 1
ATOM 753 O O . GLU A 1 93 ? 0.364 7.464 10.962 1.00 96.06 93 GLU A O 1
ATOM 758 N N . ILE A 1 94 ? 0.138 6.790 8.845 1.00 93.38 94 ILE A N 1
ATOM 759 C CA . ILE A 1 94 ? 1.473 6.180 8.744 1.00 93.38 94 ILE A CA 1
ATOM 760 C C . ILE A 1 94 ? 2.500 7.229 8.297 1.00 93.38 94 ILE A C 1
ATOM 762 O O . ILE A 1 94 ? 2.389 7.823 7.225 1.00 93.38 94 ILE A O 1
ATOM 766 N N . GLN A 1 95 ? 3.549 7.422 9.100 1.00 87.06 95 GLN A N 1
ATOM 767 C CA . GLN A 1 95 ? 4.629 8.376 8.827 1.00 87.06 95 GLN A CA 1
ATOM 768 C C . GLN A 1 95 ? 5.899 7.645 8.378 1.00 87.06 95 GLN A C 1
ATOM 770 O O . GLN A 1 95 ? 6.614 7.068 9.193 1.00 87.06 95 GLN A O 1
ATOM 775 N N . ILE A 1 96 ? 6.204 7.690 7.080 1.00 82.62 96 ILE A N 1
ATOM 776 C CA . ILE A 1 96 ? 7.472 7.186 6.532 1.00 82.62 96 ILE A CA 1
ATOM 777 C C . ILE A 1 96 ? 8.474 8.346 6.508 1.00 82.62 96 ILE A C 1
ATOM 779 O O . ILE A 1 96 ? 8.165 9.393 5.939 1.00 82.62 96 ILE A O 1
ATOM 783 N N . SER A 1 97 ? 9.659 8.187 7.106 1.00 70.44 97 SER A N 1
ATOM 784 C CA . SER A 1 97 ? 10.760 9.169 7.053 1.00 70.44 97 SER A CA 1
ATOM 785 C C . SER A 1 97 ? 11.433 9.188 5.688 1.00 70.44 97 SER A C 1
ATOM 787 O O . SER A 1 97 ? 11.864 8.098 5.257 1.00 70.44 97 SER A O 1
#

Radius of gyration: 12.66 Å; chains: 1; bounding box: 31×24×33 Å

Foldseek 3Di:
DQVLVLVVVVLLCVQLVVVAWDKDWDDDPQFKIKMWTDHPFWTWMKIFTPVQRKIWTWIAGPVVRD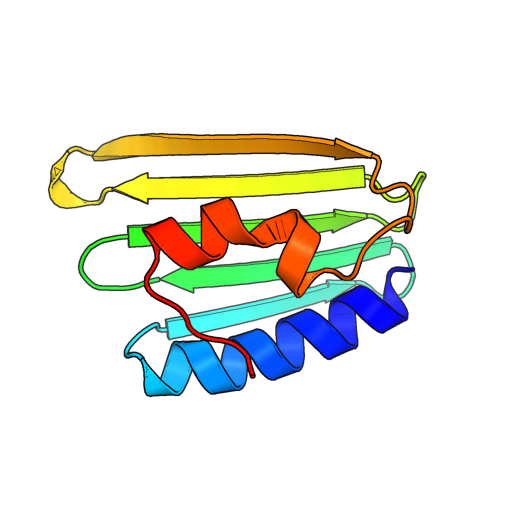TPDIDIDGDPPPDHPCVVCVVVCVVVVGDDD

pLDDT: mean 96.53, std 3.85, range [70.44, 98.81]

Secondary structure (DSSP, 8-state):
-HHHHHHHHHHHHHHHHHTT-EEEEEEETTTEEEEEEE-SSEEEEEEEETGGGEEEEEEEETTTTEEEEEEEEE--SSS-HHHHTHHHHHHTT----